Protein AF-A0A1Q6V2K6-F1 (afdb_monomer_lite)

Secondary structure (DSSP, 8-state):
-BHHHHHHHHHTT--SHHHHHHHHHHHHHHHHHHHHHH-GGGEEEETTEEEEE-HHHHHHHHHSBP---

Radius of gyration: 12.84 Å; chains: 1; bounding box: 34×19×30 Å

pLDDT: mean 94.58, std 8.91, range [39.97, 98.31]

Foldseek 3Di:
DFLLVVLVVVVVPDDDPVVVVVSVVVLFVVLQVVCVVPPVVQFDADPNDTPGGDPVSSVVRRGDDDDDD

Structure (mmCIF, N/CA/C/O backbone):
data_AF-A0A1Q6V2K6-F1
#
_entry.id   AF-A0A1Q6V2K6-F1
#
loop_
_atom_site.group_PDB
_atom_site.id
_atom_site.type_symbol
_atom_site.label_atom_id
_atom_site.label_alt_id
_atom_site.label_comp_id
_atom_site.label_asym_id
_atom_site.label_entity_id
_atom_site.label_seq_id
_atom_site.pdbx_PDB_ins_code
_atom_site.Cartn_x
_atom_site.Cartn_y
_atom_site.Cartn_z
_atom_site.occupancy
_atom_site.B_iso_or_equiv
_atom_site.auth_seq_id
_atom_site.auth_comp_id
_atom_site.auth_asym_id
_atom_site.auth_atom_id
_atom_site.pdbx_PDB_model_num
ATOM 1 N N . MET A 1 1 ? 12.630 8.561 7.256 1.00 92.25 1 MET A N 1
ATOM 2 C CA . MET A 1 1 ? 11.870 8.981 6.048 1.00 92.25 1 MET A CA 1
ATOM 3 C C . MET A 1 1 ? 10.376 8.716 6.244 1.00 92.25 1 MET A C 1
ATOM 5 O O . MET A 1 1 ? 10.037 8.017 7.198 1.00 92.25 1 MET A O 1
ATOM 9 N N . THR A 1 2 ? 9.487 9.301 5.437 1.00 97.06 2 THR A N 1
ATOM 10 C CA . THR A 1 2 ? 8.072 8.869 5.395 1.00 97.06 2 THR A CA 1
ATOM 11 C C . THR A 1 2 ? 7.919 7.629 4.516 1.00 97.06 2 THR A C 1
ATOM 13 O O . THR A 1 2 ? 8.810 7.335 3.717 1.00 97.06 2 THR A O 1
ATOM 16 N N . GLU A 1 3 ? 6.812 6.898 4.645 1.00 97.62 3 GLU A N 1
ATOM 17 C CA . GLU A 1 3 ? 6.522 5.784 3.731 1.00 97.62 3 GLU A CA 1
ATOM 18 C C . GLU A 1 3 ? 6.417 6.280 2.277 1.00 97.62 3 GLU A C 1
ATOM 20 O O . GLU A 1 3 ? 6.939 5.638 1.372 1.00 97.62 3 GLU A O 1
ATOM 25 N N . MET A 1 4 ? 5.859 7.477 2.048 1.00 97.75 4 MET A N 1
ATOM 26 C CA . MET A 1 4 ? 5.840 8.120 0.726 1.00 97.75 4 MET A CA 1
ATOM 27 C C . MET A 1 4 ? 7.245 8.330 0.143 1.00 97.75 4 MET A C 1
ATOM 29 O O . MET A 1 4 ? 7.445 8.141 -1.056 1.00 97.75 4 MET A O 1
ATOM 33 N N . ASP A 1 5 ? 8.216 8.739 0.963 1.00 97.50 5 ASP A N 1
ATOM 34 C CA . ASP A 1 5 ? 9.596 8.943 0.506 1.00 97.50 5 ASP A CA 1
ATOM 35 C C . ASP A 1 5 ? 10.242 7.620 0.086 1.00 97.50 5 ASP A C 1
ATOM 37 O O . ASP A 1 5 ? 10.877 7.554 -0.964 1.00 97.50 5 ASP A O 1
ATOM 41 N N . LYS A 1 6 ? 10.035 6.561 0.878 1.00 96.12 6 LYS A N 1
ATOM 42 C CA . LYS A 1 6 ? 10.498 5.208 0.555 1.00 96.12 6 LYS A CA 1
ATOM 43 C C . LYS A 1 6 ? 9.891 4.723 -0.763 1.00 96.12 6 LYS A C 1
ATOM 45 O O . LYS A 1 6 ? 10.616 4.280 -1.647 1.00 96.12 6 LYS A O 1
ATOM 50 N N . ILE A 1 7 ? 8.579 4.897 -0.925 1.00 96.88 7 ILE A N 1
ATOM 51 C CA . ILE A 1 7 ? 7.852 4.474 -2.122 1.00 96.88 7 ILE A CA 1
ATOM 52 C C . ILE A 1 7 ? 8.387 5.153 -3.385 1.00 96.88 7 ILE A C 1
ATOM 54 O O . ILE A 1 7 ? 8.530 4.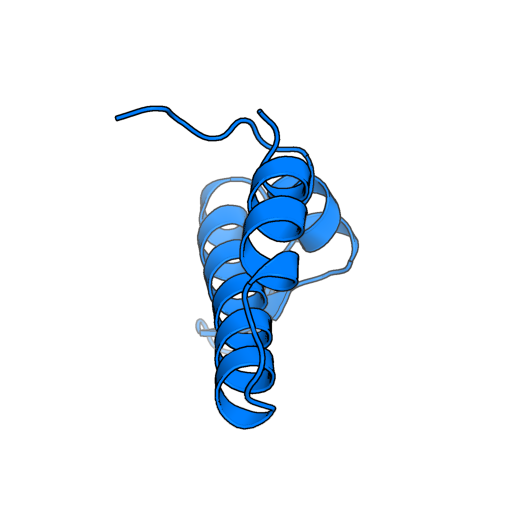492 -4.409 1.00 96.88 7 ILE A O 1
ATOM 58 N N . LYS A 1 8 ? 8.703 6.453 -3.328 1.00 96.88 8 LYS A N 1
ATOM 59 C CA . LYS A 1 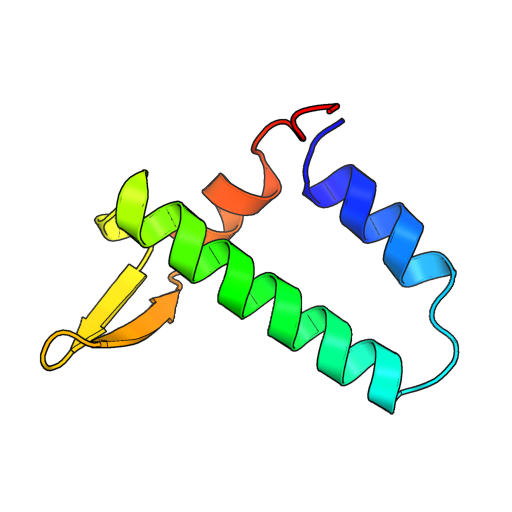8 ? 9.285 7.173 -4.473 1.00 96.88 8 LYS A CA 1
ATOM 60 C C . LYS A 1 8 ? 10.602 6.545 -4.929 1.00 96.88 8 LYS A C 1
ATOM 62 O O . LYS A 1 8 ? 10.774 6.333 -6.122 1.00 96.88 8 LYS A O 1
ATOM 67 N N . ILE A 1 9 ? 11.483 6.214 -3.984 1.00 96.25 9 ILE A N 1
ATOM 68 C CA . ILE A 1 9 ? 12.780 5.581 -4.269 1.00 96.25 9 ILE A CA 1
ATOM 69 C C . ILE A 1 9 ? 12.582 4.191 -4.886 1.00 96.25 9 ILE A C 1
ATOM 71 O O . ILE A 1 9 ? 13.276 3.822 -5.829 1.00 96.25 9 ILE A O 1
ATOM 75 N N . GLU A 1 10 ? 11.640 3.407 -4.365 1.00 95.50 10 GLU A N 1
ATOM 76 C CA . GLU A 1 10 ? 11.387 2.047 -4.850 1.00 95.50 10 GLU A CA 1
ATOM 77 C C . GLU A 1 10 ? 10.793 2.056 -6.269 1.00 95.50 10 GLU A C 1
ATOM 79 O O . GLU A 1 10 ? 11.285 1.339 -7.138 1.00 95.50 10 GLU A O 1
ATOM 84 N N . ILE A 1 11 ? 9.825 2.939 -6.546 1.00 96.81 11 ILE A N 1
ATOM 85 C CA . ILE A 1 11 ? 9.173 3.065 -7.864 1.00 96.81 11 ILE A CA 1
ATOM 86 C C . ILE A 1 11 ? 10.157 3.456 -8.972 1.00 96.81 11 ILE A C 1
ATOM 88 O O . ILE A 1 11 ? 10.010 2.982 -10.096 1.00 96.81 11 ILE A O 1
ATOM 92 N N . GLU A 1 12 ? 11.161 4.288 -8.681 1.00 96.56 12 GLU A N 1
ATOM 93 C CA . GLU A 1 12 ? 12.178 4.701 -9.663 1.00 96.56 12 GLU A CA 1
ATOM 94 C C . GLU A 1 12 ? 12.973 3.521 -10.251 1.00 96.56 12 GLU A C 1
ATOM 96 O O . GLU A 1 12 ? 13.508 3.633 -11.353 1.00 96.56 12 GLU A O 1
ATOM 101 N N . ASN A 1 13 ? 13.032 2.389 -9.543 1.00 95.44 13 ASN A N 1
ATOM 102 C CA . ASN A 1 13 ? 13.785 1.206 -9.960 1.00 95.44 13 ASN A CA 1
ATOM 103 C C . ASN A 1 13 ? 12.932 0.156 -10.692 1.00 95.44 13 ASN A C 1
ATOM 105 O O . ASN A 1 13 ? 13.484 -0.786 -11.262 1.00 95.44 13 ASN A O 1
ATOM 109 N N . ILE A 1 14 ? 11.605 0.310 -10.704 1.00 97.56 14 ILE A N 1
ATOM 110 C CA . ILE A 1 14 ? 10.689 -0.646 -11.328 1.00 97.56 14 ILE A CA 1
ATOM 111 C C . ILE A 1 14 ? 10.633 -0.389 -12.835 1.00 97.56 14 ILE A C 1
ATOM 113 O O . ILE A 1 14 ? 10.225 0.682 -13.287 1.00 97.56 14 ILE A O 1
ATOM 117 N N . THR A 1 15 ? 11.007 -1.393 -13.627 1.00 97.50 15 THR A N 1
ATOM 118 C CA . THR A 1 15 ? 11.035 -1.293 -15.101 1.00 97.50 15 THR A CA 1
ATOM 119 C C . THR A 1 15 ? 10.027 -2.204 -15.795 1.00 97.50 15 THR A C 1
ATOM 121 O O . THR A 1 15 ? 9.716 -1.989 -16.968 1.00 97.50 15 THR A O 1
ATOM 124 N N . ASP A 1 16 ? 9.483 -3.187 -15.076 1.00 98.12 16 ASP A N 1
ATOM 125 C CA . ASP A 1 16 ? 8.481 -4.112 -15.588 1.00 98.12 16 ASP A CA 1
ATOM 126 C C . ASP A 1 16 ? 7.057 -3.710 -15.138 1.00 98.12 16 ASP A C 1
ATOM 128 O O . ASP A 1 16 ? 6.825 -3.440 -13.955 1.00 98.12 16 ASP A O 1
ATOM 132 N N . PRO A 1 17 ? 6.063 -3.677 -16.047 1.00 98.12 17 PRO A N 1
ATOM 133 C CA . PRO A 1 17 ? 4.690 -3.333 -15.682 1.00 98.12 17 PRO A CA 1
ATOM 134 C C . PRO A 1 17 ? 4.031 -4.288 -14.677 1.00 98.12 17 PRO A C 1
ATOM 136 O O . PRO A 1 17 ? 3.187 -3.842 -13.899 1.00 98.12 17 PRO A O 1
ATOM 139 N N . ALA A 1 18 ? 4.371 -5.581 -14.682 1.00 98.19 18 ALA A N 1
ATOM 140 C CA . ALA A 1 18 ? 3.809 -6.533 -13.726 1.00 98.19 18 ALA A CA 1
ATOM 141 C C . ALA A 1 18 ? 4.393 -6.313 -12.324 1.00 98.19 18 ALA A C 1
ATOM 143 O O . ALA A 1 18 ? 3.653 -6.383 -11.342 1.00 98.19 18 ALA A O 1
ATOM 144 N N . GLU A 1 19 ? 5.679 -5.964 -12.229 1.00 98.00 19 GLU A N 1
ATOM 145 C CA . GLU A 1 19 ? 6.300 -5.522 -10.976 1.00 98.00 19 GLU A CA 1
ATOM 146 C C . GLU A 1 19 ? 5.631 -4.245 -10.442 1.00 98.00 19 GLU A C 1
ATOM 148 O O . GLU A 1 19 ? 5.253 -4.203 -9.272 1.00 98.00 19 GLU A O 1
ATOM 153 N N . MET A 1 20 ? 5.367 -3.251 -11.301 1.00 98.12 20 MET A N 1
ATOM 154 C CA . MET A 1 20 ? 4.644 -2.028 -10.914 1.00 98.12 20 MET A CA 1
ATOM 155 C C . MET A 1 20 ? 3.244 -2.338 -10.377 1.00 98.12 20 MET A C 1
ATOM 157 O O . MET A 1 20 ? 2.843 -1.817 -9.336 1.00 98.12 20 MET A O 1
ATOM 161 N N . ALA A 1 21 ? 2.494 -3.198 -11.070 1.00 98.31 21 ALA A N 1
ATOM 162 C CA . ALA A 1 21 ? 1.150 -3.582 -10.654 1.00 98.31 21 ALA A CA 1
ATOM 163 C C . ALA A 1 21 ? 1.155 -4.289 -9.289 1.00 98.31 21 ALA A C 1
ATOM 165 O O . ALA A 1 21 ? 0.365 -3.934 -8.415 1.00 98.31 21 ALA A O 1
ATOM 166 N N . GLY A 1 22 ? 2.069 -5.243 -9.085 1.00 97.94 22 GLY A N 1
ATOM 167 C CA . GLY A 1 22 ? 2.203 -5.953 -7.812 1.00 97.94 22 GLY A CA 1
ATOM 168 C C . GLY A 1 22 ? 2.641 -5.038 -6.669 1.00 97.94 22 GLY A C 1
ATOM 169 O O . GLY A 1 22 ? 2.129 -5.144 -5.558 1.00 97.94 22 GLY A O 1
ATOM 170 N N . TYR A 1 23 ? 3.542 -4.099 -6.945 1.00 98.00 23 TYR A N 1
ATOM 171 C CA . TYR A 1 23 ? 4.025 -3.144 -5.957 1.00 98.00 23 TYR A CA 1
ATOM 172 C C . TYR A 1 23 ? 2.927 -2.167 -5.496 1.00 98.00 23 TYR A C 1
ATOM 174 O O . TYR A 1 23 ? 2.748 -1.949 -4.296 1.00 98.00 23 TYR A O 1
ATOM 182 N N . LEU A 1 24 ? 2.132 -1.627 -6.426 1.00 96.94 24 LEU A N 1
ATOM 183 C CA . LEU A 1 24 ? 1.002 -0.750 -6.096 1.00 96.94 24 LEU A CA 1
ATOM 184 C C . LEU A 1 24 ? -0.097 -1.482 -5.306 1.00 96.94 24 LEU A C 1
ATOM 186 O O . LEU A 1 24 ? -0.663 -0.907 -4.373 1.00 96.94 24 LEU A O 1
ATOM 190 N N . ASP A 1 25 ? -0.373 -2.747 -5.636 1.00 97.06 25 ASP A N 1
ATOM 191 C CA . ASP A 1 25 ? -1.310 -3.583 -4.875 1.00 97.06 25 ASP A CA 1
ATOM 192 C C . ASP A 1 25 ? -0.792 -3.860 -3.453 1.00 97.06 25 ASP A C 1
ATOM 194 O O . ASP A 1 25 ? -1.517 -3.680 -2.470 1.00 97.06 25 ASP A O 1
ATOM 198 N N . ALA A 1 26 ? 0.500 -4.175 -3.316 1.00 96.81 26 ALA A N 1
ATOM 199 C CA . ALA A 1 26 ? 1.139 -4.388 -2.021 1.00 96.81 26 ALA A CA 1
ATOM 200 C C . ALA A 1 26 ? 1.055 -3.150 -1.110 1.00 96.81 26 ALA A C 1
ATOM 202 O O . ALA A 1 26 ? 0.778 -3.297 0.083 1.00 96.81 26 ALA A O 1
ATOM 203 N N . ILE A 1 27 ? 1.222 -1.935 -1.653 1.00 97.44 27 ILE A N 1
ATOM 204 C CA . ILE A 1 27 ? 1.033 -0.683 -0.898 1.00 97.44 27 ILE A CA 1
ATOM 205 C C . ILE A 1 27 ? -0.393 -0.588 -0.356 1.00 97.44 27 ILE A C 1
ATOM 207 O O . ILE A 1 27 ? -0.587 -0.292 0.823 1.00 97.44 27 ILE A O 1
ATOM 211 N N . ARG A 1 28 ? -1.400 -0.848 -1.196 1.00 96.69 28 ARG A N 1
ATOM 212 C CA . ARG A 1 28 ? -2.813 -0.777 -0.802 1.00 96.69 28 ARG A CA 1
ATOM 213 C C . ARG A 1 28 ? -3.131 -1.774 0.314 1.00 96.69 28 ARG A C 1
ATOM 215 O O . ARG A 1 28 ? -3.764 -1.393 1.298 1.00 96.69 28 ARG A O 1
ATOM 222 N N . VAL A 1 29 ? -2.641 -3.009 0.206 1.00 96.19 29 VAL A N 1
ATOM 223 C CA . VAL A 1 29 ? -2.800 -4.041 1.244 1.00 96.19 29 VAL A CA 1
ATOM 224 C C . VAL A 1 29 ? -2.093 -3.641 2.541 1.00 96.19 29 VAL A C 1
ATOM 226 O O . VAL A 1 29 ? -2.693 -3.712 3.614 1.00 96.19 29 VAL A O 1
ATOM 229 N N . ALA A 1 30 ? -0.841 -3.184 2.466 1.00 96.62 30 ALA A N 1
ATOM 230 C CA . ALA A 1 30 ? -0.072 -2.766 3.636 1.00 96.62 30 ALA A CA 1
ATOM 231 C C . ALA A 1 30 ? -0.724 -1.578 4.358 1.00 96.62 30 ALA A C 1
ATOM 233 O O . ALA A 1 30 ? -0.795 -1.565 5.589 1.00 96.62 30 ALA A O 1
ATOM 234 N N . ALA A 1 31 ? -1.247 -0.617 3.598 1.00 97.62 31 ALA A N 1
ATOM 235 C CA . ALA A 1 31 ? -1.972 0.523 4.131 1.00 97.62 31 ALA A CA 1
ATOM 236 C C . ALA A 1 31 ? -3.256 0.087 4.848 1.00 97.62 31 ALA A C 1
ATOM 238 O O . ALA A 1 31 ? -3.5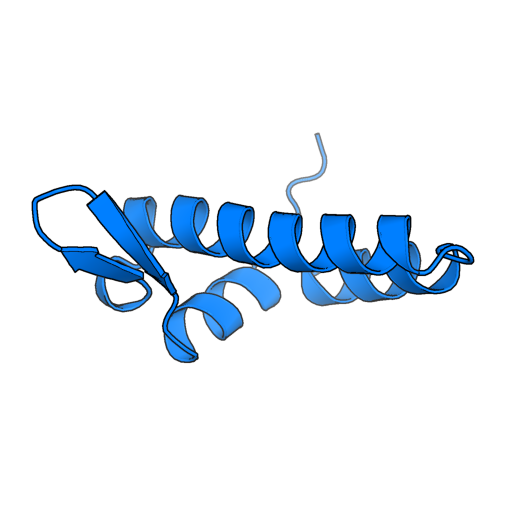08 0.519 5.973 1.00 97.62 31 ALA A O 1
ATOM 239 N N . ALA A 1 32 ? -4.031 -0.826 4.257 1.00 97.06 32 ALA A N 1
ATOM 240 C CA . ALA A 1 32 ? -5.261 -1.308 4.874 1.00 97.06 32 ALA A CA 1
ATOM 241 C C . ALA A 1 32 ? -4.989 -2.091 6.171 1.00 97.06 32 ALA A C 1
ATOM 243 O O . ALA A 1 32 ? -5.681 -1.903 7.171 1.00 97.06 32 ALA A O 1
ATOM 244 N N . LEU A 1 33 ? -3.943 -2.923 6.198 1.00 95.75 33 LEU A N 1
ATOM 245 C CA . LEU A 1 33 ? -3.521 -3.627 7.412 1.00 95.75 33 LEU A CA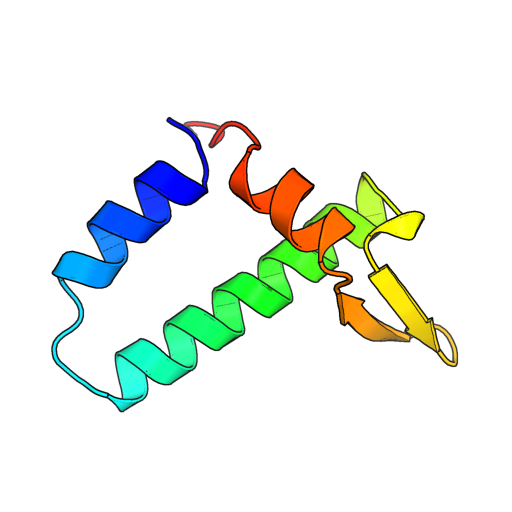 1
ATOM 246 C C . LEU A 1 33 ? -3.068 -2.655 8.507 1.00 95.75 33 LEU A C 1
ATOM 248 O O . LEU A 1 33 ? -3.488 -2.786 9.652 1.00 95.75 33 LEU A O 1
ATOM 252 N N . TYR A 1 34 ? -2.266 -1.649 8.157 1.00 96.19 34 TYR A N 1
ATOM 253 C CA . TYR A 1 34 ? -1.824 -0.627 9.103 1.00 96.19 34 TYR A CA 1
ATOM 254 C C . TYR A 1 34 ? -2.998 0.157 9.700 1.00 96.19 34 TYR A C 1
ATOM 256 O O . TYR A 1 34 ? -3.077 0.338 10.918 1.00 96.19 34 TYR A O 1
ATOM 264 N N . CYS A 1 35 ? -3.929 0.606 8.858 1.00 96.88 35 CYS A N 1
ATOM 265 C CA . CYS A 1 35 ? -5.080 1.382 9.300 1.00 96.88 35 CYS A CA 1
ATOM 266 C C . CYS A 1 35 ? -6.068 0.544 10.115 1.00 96.88 35 CYS A C 1
ATOM 268 O O . CYS A 1 35 ? -6.617 1.060 11.081 1.00 96.88 35 CYS A O 1
ATOM 270 N N . LYS A 1 36 ? -6.232 -0.755 9.842 1.00 95.81 36 LYS A N 1
ATOM 271 C CA . LYS A 1 36 ? -7.061 -1.630 10.689 1.00 95.81 36 LYS A CA 1
ATOM 272 C C . LYS A 1 36 ? -6.661 -1.570 12.172 1.00 95.81 36 LYS A C 1
ATOM 274 O O . LYS A 1 36 ? -7.542 -1.596 13.032 1.00 95.81 36 LYS A O 1
ATOM 279 N N . ASP A 1 37 ? -5.365 -1.461 12.456 1.00 94.88 37 ASP A N 1
ATOM 280 C CA . ASP A 1 37 ? -4.842 -1.474 13.826 1.00 94.88 37 ASP A CA 1
ATOM 281 C C . ASP A 1 37 ? -4.682 -0.067 14.434 1.00 94.88 37 ASP A C 1
ATOM 283 O O . ASP A 1 37 ? -4.730 0.075 15.654 1.00 94.88 37 ASP A O 1
ATOM 287 N N . ASN A 1 38 ? -4.505 0.974 13.609 1.00 95.50 38 ASN A N 1
ATOM 288 C CA . ASN A 1 38 ? -4.141 2.325 14.074 1.00 95.50 38 ASN A CA 1
ATOM 289 C C . ASN A 1 38 ? -5.176 3.417 13.740 1.00 95.50 38 ASN A C 1
ATOM 291 O O . ASN A 1 38 ? -5.278 4.405 14.460 1.00 95.50 38 ASN A O 1
ATOM 295 N N . TYR A 1 39 ? -5.942 3.243 12.661 1.00 94.56 39 TYR A N 1
ATOM 296 C CA . TYR A 1 39 ? -6.859 4.233 12.086 1.00 94.56 39 TYR A CA 1
ATOM 297 C C . TYR A 1 39 ? -8.095 3.525 11.521 1.00 94.56 39 TYR A C 1
ATOM 299 O O . TYR A 1 39 ? -8.232 3.380 10.307 1.00 94.56 39 TYR A O 1
ATOM 307 N N . GLN A 1 40 ? -8.982 3.040 12.394 1.00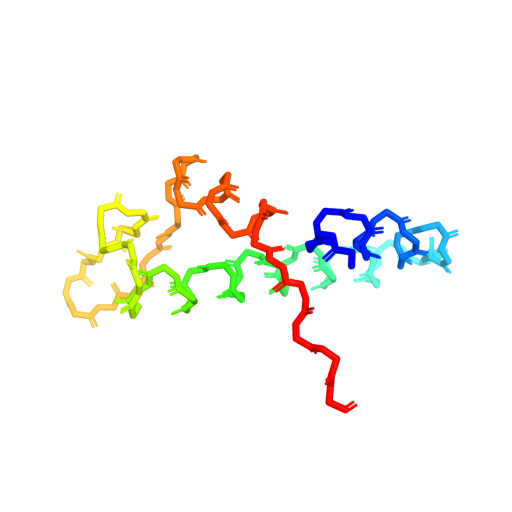 92.25 40 GLN A N 1
ATOM 308 C CA . GLN A 1 40 ? -10.111 2.194 11.976 1.00 92.25 40 GLN A CA 1
ATOM 309 C C . GLN A 1 40 ? -11.047 2.883 10.968 1.00 92.25 40 GLN A C 1
ATOM 311 O O . GLN A 1 40 ? -11.514 2.233 10.040 1.00 92.25 40 GLN A O 1
ATOM 316 N N . ASP A 1 41 ? -11.227 4.203 11.066 1.00 94.38 41 ASP A N 1
ATOM 317 C CA . ASP A 1 41 ? -11.994 5.001 10.088 1.00 94.38 41 ASP A CA 1
ATOM 318 C C . ASP A 1 41 ? -11.297 5.102 8.710 1.00 94.38 41 ASP A C 1
ATOM 320 O O . ASP A 1 41 ? -11.869 5.536 7.707 1.00 94.38 41 ASP A O 1
ATOM 324 N N . GLY A 1 42 ? -10.027 4.705 8.650 1.00 96.31 42 GLY A N 1
ATOM 325 C CA . GLY A 1 42 ? -9.214 4.611 7.447 1.00 96.31 42 GLY A CA 1
ATOM 326 C C . GLY A 1 42 ? -9.495 3.369 6.601 1.00 96.31 42 GLY A C 1
ATOM 327 O O . GLY A 1 42 ? -9.001 3.303 5.479 1.00 96.31 42 GLY A O 1
ATOM 328 N N . VAL A 1 43 ? -10.272 2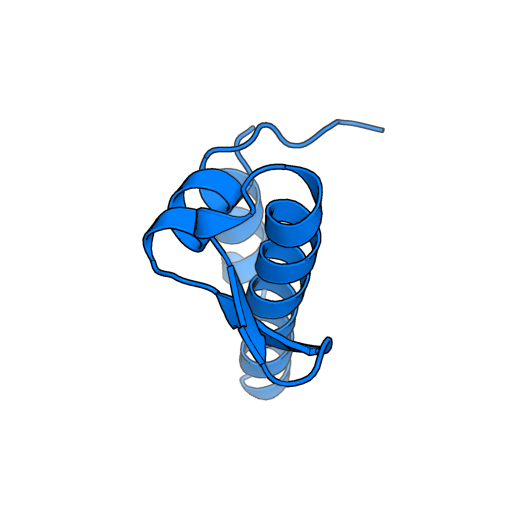.396 7.090 1.00 97.06 43 VAL A N 1
ATOM 329 C CA . VAL A 1 43 ? -10.556 1.132 6.389 1.00 97.06 43 VAL A CA 1
ATOM 330 C C . VAL A 1 43 ? -12.048 0.875 6.235 1.00 97.06 43 VAL A C 1
ATOM 332 O O . VAL A 1 43 ? -12.852 1.185 7.108 1.00 97.06 43 VAL A O 1
ATOM 335 N N . ILE A 1 44 ? -12.413 0.259 5.115 1.00 95.88 44 ILE A N 1
ATOM 336 C CA . ILE A 1 44 ? -13.762 -0.230 4.849 1.00 95.88 44 ILE A CA 1
ATOM 337 C C . ILE A 1 44 ? -13.787 -1.709 5.217 1.00 95.88 44 ILE A C 1
ATOM 339 O O . ILE A 1 44 ? -13.079 -2.523 4.619 1.00 95.88 44 ILE A O 1
ATOM 343 N N . ILE A 1 45 ? -14.587 -2.044 6.228 1.00 94.69 45 ILE A N 1
ATOM 344 C CA . ILE A 1 45 ? -14.745 -3.412 6.719 1.00 94.69 45 ILE A CA 1
ATOM 345 C C . ILE A 1 45 ? -16.182 -3.861 6.475 1.00 94.69 45 ILE A C 1
ATOM 347 O O . ILE A 1 45 ? -17.116 -3.302 7.050 1.00 94.69 45 ILE A O 1
ATOM 351 N N . GLU A 1 46 ? -16.355 -4.923 5.694 1.00 94.75 46 GLU A N 1
ATOM 352 C CA . GLU A 1 46 ? -17.648 -5.564 5.466 1.00 94.75 46 GLU A CA 1
ATOM 353 C C . GLU A 1 46 ? -17.562 -7.041 5.854 1.00 94.75 46 GLU A C 1
ATOM 355 O O . GLU A 1 46 ? -16.585 -7.731 5.571 1.00 94.75 46 GLU A O 1
ATOM 360 N N . ASN A 1 47 ? -18.570 -7.552 6.567 1.00 94.44 47 ASN A N 1
ATOM 361 C CA . ASN A 1 47 ? -18.618 -8.954 7.013 1.00 94.44 47 ASN A CA 1
ATOM 362 C C . ASN A 1 47 ? -17.349 -9.434 7.759 1.00 94.44 47 ASN A C 1
ATOM 364 O O . ASN A 1 47 ? -16.955 -10.597 7.662 1.00 94.44 47 ASN A O 1
ATOM 368 N N . GLY A 1 48 ? -16.696 -8.533 8.502 1.00 90.19 48 GLY A N 1
ATOM 369 C CA . GLY A 1 48 ? -15.471 -8.825 9.253 1.00 90.19 48 GLY A CA 1
ATOM 370 C C . GLY A 1 48 ? -14.200 -8.930 8.401 1.00 90.19 48 GLY A C 1
ATOM 371 O O . GLY A 1 48 ? -13.160 -9.336 8.921 1.00 90.19 48 GLY A O 1
ATOM 372 N N . LYS A 1 49 ? -14.260 -8.569 7.116 1.00 93.19 49 LYS A N 1
ATOM 373 C CA . LYS A 1 49 ? -13.122 -8.537 6.192 1.00 93.19 49 LYS A CA 1
ATOM 374 C C . LYS A 1 49 ? -12.820 -7.104 5.777 1.00 93.19 49 LYS A C 1
ATOM 376 O O . LYS A 1 49 ? -13.724 -6.286 5.680 1.00 93.19 49 LYS A O 1
ATOM 381 N N . ILE A 1 50 ? -11.540 -6.814 5.556 1.00 94.44 50 ILE A N 1
ATOM 382 C CA . ILE A 1 50 ? -11.131 -5.571 4.901 1.00 94.44 50 ILE A CA 1
ATOM 383 C C . ILE A 1 50 ? -11.533 -5.695 3.432 1.00 94.44 50 ILE A C 1
ATOM 385 O O . ILE A 1 50 ? -11.039 -6.591 2.750 1.00 94.44 50 ILE A O 1
ATOM 389 N N . GLU A 1 51 ? -12.390 -4.795 2.967 1.00 94.88 51 GLU A N 1
ATOM 390 C CA . GLU A 1 51 ? -12.756 -4.680 1.553 1.00 94.88 51 GLU A CA 1
ATOM 391 C C . GLU A 1 51 ? -11.896 -3.627 0.847 1.00 94.88 51 GLU A C 1
ATOM 393 O O . GLU A 1 51 ? -11.440 -3.831 -0.277 1.00 94.88 51 GLU A O 1
ATOM 398 N N . ASP A 1 52 ? -11.631 -2.500 1.514 1.00 94.38 52 ASP A N 1
ATOM 399 C CA . ASP A 1 52 ? -10.842 -1.409 0.945 1.00 94.38 52 ASP A CA 1
ATOM 400 C C . ASP A 1 52 ? -10.238 -0.503 2.036 1.00 94.38 52 ASP A C 1
ATOM 402 O O . ASP A 1 52 ? -10.527 -0.626 3.228 1.00 94.38 52 ASP A O 1
ATOM 406 N N . ILE A 1 53 ? -9.408 0.442 1.614 1.00 97.38 53 ILE A N 1
ATOM 407 C CA . ILE A 1 53 ? -8.891 1.566 2.373 1.00 97.38 53 ILE A CA 1
ATOM 408 C C . ILE A 1 53 ? -9.514 2.870 1.864 1.00 97.38 53 ILE A C 1
ATOM 410 O O . ILE A 1 53 ? -9.690 3.088 0.664 1.00 97.38 53 ILE A O 1
ATOM 414 N N . THR A 1 54 ? -9.834 3.776 2.779 1.00 97.50 54 THR A N 1
ATOM 415 C CA . THR A 1 54 ? -10.287 5.117 2.414 1.00 97.50 54 THR A CA 1
ATOM 416 C C . THR A 1 54 ? -9.101 5.991 2.003 1.00 97.50 54 THR A C 1
ATOM 418 O O . THR A 1 54 ? -7.947 5.731 2.354 1.00 97.50 54 THR A O 1
ATOM 421 N N . ILE A 1 55 ? -9.369 7.093 1.296 1.00 97.12 55 ILE A N 1
ATOM 422 C CA . ILE A 1 55 ? -8.320 8.079 0.990 1.00 97.12 55 ILE A CA 1
ATOM 423 C C . ILE A 1 55 ? -7.681 8.651 2.264 1.00 97.12 55 ILE A C 1
ATOM 425 O O . ILE A 1 55 ? -6.483 8.916 2.286 1.00 97.12 55 ILE A O 1
ATOM 429 N N . TYR A 1 56 ? -8.466 8.786 3.337 1.00 97.44 56 TYR A N 1
ATOM 430 C CA . TYR A 1 56 ? -7.978 9.204 4.646 1.00 97.44 56 TYR A CA 1
ATOM 431 C C . TYR A 1 56 ? -6.953 8.204 5.202 1.00 97.44 56 TYR A C 1
ATOM 433 O O . TYR A 1 56 ? -5.835 8.599 5.524 1.00 97.44 56 TYR A O 1
ATOM 441 N N . GLY A 1 57 ? -7.283 6.906 5.214 1.00 97.81 57 GLY A N 1
ATOM 442 C CA . GLY A 1 57 ? -6.358 5.862 5.664 1.00 97.81 57 GLY A CA 1
ATOM 443 C C . GLY A 1 57 ? -5.077 5.804 4.829 1.00 97.81 57 GLY A C 1
ATOM 444 O O . GLY A 1 57 ? -3.978 5.698 5.372 1.00 97.81 57 GLY A O 1
ATOM 445 N N . MET A 1 58 ? -5.193 5.957 3.508 1.00 98.12 58 MET A N 1
ATOM 446 C CA . MET A 1 58 ? -4.025 6.006 2.626 1.00 98.12 58 MET A CA 1
ATOM 447 C C . MET A 1 58 ? -3.101 7.184 2.968 1.00 98.12 58 MET A C 1
ATOM 449 O O . MET A 1 58 ? -1.885 7.015 3.007 1.00 98.12 58 MET A O 1
ATOM 453 N N . ILE A 1 59 ? -3.652 8.369 3.252 1.00 98.12 59 ILE A N 1
ATOM 454 C CA . ILE A 1 59 ? -2.855 9.539 3.652 1.00 98.12 59 ILE A CA 1
ATOM 455 C C . ILE A 1 59 ? -2.116 9.274 4.969 1.00 98.12 59 ILE A C 1
ATOM 457 O O . ILE A 1 59 ? -0.909 9.514 5.030 1.00 98.12 59 ILE A O 1
ATOM 461 N N . GLU A 1 60 ? -2.800 8.740 5.984 1.00 97.88 60 GLU A N 1
ATOM 462 C CA . GLU A 1 60 ? -2.186 8.396 7.277 1.00 97.88 60 GLU A CA 1
ATOM 463 C C . GLU A 1 60 ? -1.039 7.390 7.099 1.00 97.88 60 GLU A C 1
ATOM 465 O O . GLU A 1 60 ? 0.062 7.582 7.621 1.00 97.88 60 GLU A O 1
ATOM 470 N N . TYR A 1 61 ? -1.250 6.350 6.287 1.00 97.69 61 TYR A N 1
ATOM 471 C CA . TYR A 1 61 ? -0.211 5.372 5.976 1.00 97.69 61 TYR A CA 1
ATOM 472 C C . TYR A 1 61 ? 0.995 6.000 5.268 1.00 97.69 61 TYR A C 1
ATOM 474 O O . TYR A 1 61 ? 2.133 5.757 5.664 1.00 97.69 61 TYR A O 1
ATOM 482 N N . LEU A 1 62 ? 0.772 6.826 4.244 1.00 97.81 62 LEU A N 1
ATOM 483 C CA . LEU A 1 62 ? 1.849 7.442 3.464 1.00 97.81 62 LEU A CA 1
ATOM 484 C C . LEU A 1 62 ? 2.675 8.448 4.282 1.00 97.81 62 LEU A C 1
ATOM 486 O O . LEU A 1 62 ? 3.873 8.605 4.037 1.00 97.81 62 LEU A O 1
ATOM 490 N N . GLN A 1 63 ? 2.055 9.123 5.253 1.00 97.44 63 GLN A N 1
ATOM 491 C CA . GLN A 1 63 ? 2.708 10.113 6.114 1.00 97.44 63 GLN A CA 1
ATOM 492 C C . GLN A 1 63 ? 3.453 9.497 7.303 1.00 97.44 63 GLN A C 1
ATOM 494 O O . GLN A 1 63 ? 4.306 10.169 7.900 1.00 97.44 63 GLN A O 1
ATOM 499 N N . LYS A 1 64 ? 3.184 8.230 7.642 1.00 95.38 64 LYS A N 1
ATOM 500 C CA . LYS A 1 64 ? 3.835 7.566 8.774 1.00 95.38 64 LYS A CA 1
ATOM 501 C C . LYS A 1 64 ? 5.352 7.508 8.587 1.00 95.38 64 LYS A C 1
ATOM 503 O O . LYS A 1 64 ? 5.878 7.427 7.472 1.00 95.38 64 LYS A O 1
ATOM 508 N N . LYS A 1 65 ? 6.080 7.512 9.703 1.00 96.12 65 LYS A N 1
ATOM 509 C CA . LYS A 1 65 ? 7.526 7.270 9.688 1.00 96.12 65 LYS A CA 1
ATOM 510 C C . LYS A 1 65 ? 7.798 5.799 9.381 1.00 96.12 65 LYS A C 1
ATOM 512 O O . LYS A 1 65 ? 7.141 4.908 9.917 1.00 96.12 65 LYS A O 1
ATOM 517 N N . VAL A 1 66 ? 8.777 5.554 8.518 1.00 89.62 66 VAL A N 1
ATOM 518 C CA . VAL A 1 66 ? 9.342 4.213 8.346 1.00 89.62 66 VAL A CA 1
ATOM 519 C C . VAL A 1 66 ? 10.130 3.900 9.614 1.00 89.62 66 VAL A C 1
ATOM 521 O O . VAL A 1 66 ? 11.018 4.671 9.980 1.00 89.62 66 VAL A O 1
ATOM 524 N N . ASN A 1 67 ? 9.786 2.810 10.298 1.00 76.56 67 ASN A N 1
ATOM 525 C CA . ASN A 1 67 ? 10.616 2.305 11.385 1.00 76.56 67 ASN A CA 1
ATOM 526 C C . ASN A 1 67 ? 11.844 1.646 10.748 1.00 76.56 67 ASN A C 1
ATOM 528 O O . ASN A 1 67 ? 11.704 0.681 9.998 1.00 76.56 67 ASN A O 1
ATOM 532 N N . GLU A 1 68 ? 13.022 2.210 11.001 1.00 52.66 68 GLU A N 1
ATOM 533 C CA . GLU A 1 68 ? 14.304 1.606 10.643 1.00 52.66 68 GLU A CA 1
ATOM 534 C C . GLU A 1 68 ? 14.550 0.459 11.633 1.00 52.66 68 GLU A C 1
ATOM 536 O O . GLU A 1 68 ? 14.805 0.708 12.811 1.00 52.66 68 GLU A O 1
ATOM 541 N N . ASN A 1 69 ? 14.381 -0.783 11.172 1.00 39.97 69 ASN A N 1
ATOM 542 C CA . ASN A 1 69 ? 14.840 -1.979 11.882 1.00 39.97 69 ASN A CA 1
ATOM 543 C C . ASN A 1 69 ? 16.205 -2.392 11.338 1.00 39.97 69 ASN A C 1
ATOM 545 O O . ASN A 1 69 ? 16.335 -2.419 10.092 1.00 39.97 69 ASN A O 1
#

Sequence (69 aa):
MTEMDKIKIEIENITDPAEMAGYLDAIRVAAALYCKDNYQDGVIIENGKIEDITIYGMIEYLQKKVNEN